Protein AF-A0A433PVN0-F1 (afdb_monomer)

Foldseek 3Di:
DDDPDPVVVVVVVVVLVPDPCVVLVDDLALVNVVVVLVVVCVVVVHQAAAEDEDEDDPVDDVPRSVVSVVVCCVVRNYPYYDYD

Sequence (84 aa):
MYPTDPGFKTLLRSQLEQDHGFANYQGLSRKHIFDSVDASLSHLGLDYIDLYQIHFNKEIPIEKTIEALHDLVKSGKVRYIGEL

Radius of gyration: 16.28 Å; Cα contacts (8 Å, |Δi|>4): 63; chains: 1; bounding box: 26×33×41 Å

Secondary structure (DSSP, 8-state):
-----HHHHHHHHHHHHHSTTSTTSS---HHHHHHHHHHHHHHHT-S-EEEEEE---TTS-HHHHHHHHHHHHHHTSEEEEEE-

Mean predicted aligned error: 12.16 Å

pLDDT: mean 75.95, std 20.75, range [37.66, 97.88]
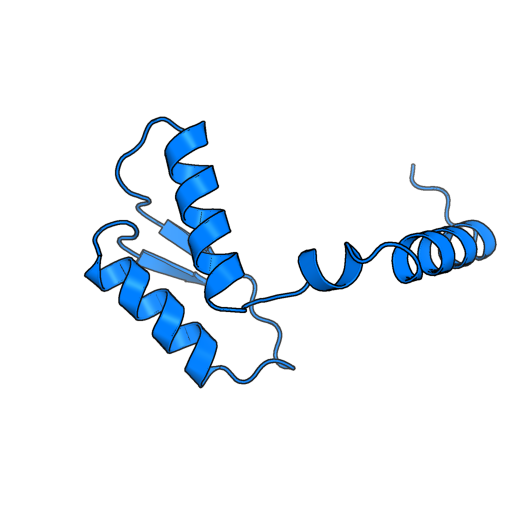
Solvent-accessible surface area (backbone atoms only — not comparable to full-atom values):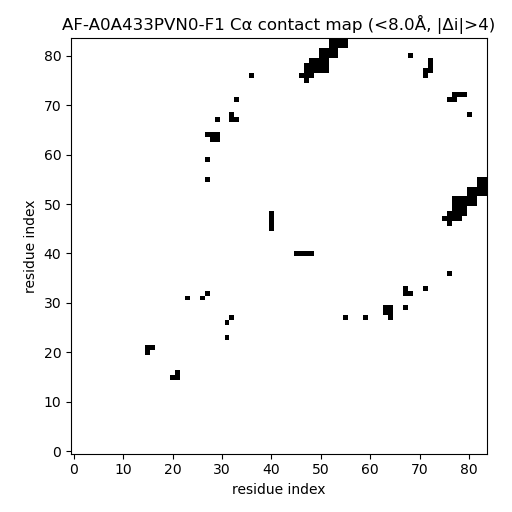 5134 Å² total; per-residue (Å²): 134,83,84,88,50,72,66,59,55,51,53,48,49,55,60,42,71,72,38,94,57,57,68,76,76,63,56,79,41,51,67,50,52,51,54,52,51,55,52,50,28,62,76,69,76,43,83,56,39,67,71,46,78,45,74,82,59,93,89,54,75,59,66,62,37,51,52,42,54,50,50,37,39,74,68,53,44,26,75,38,79,47,75,108

Structure (mmCIF, N/CA/C/O backbone):
data_AF-A0A433PVN0-F1
#
_entry.id   AF-A0A433PVN0-F1
#
loop_
_atom_site.group_PDB
_atom_site.id
_atom_site.type_symbol
_atom_site.label_atom_id
_atom_site.label_alt_id
_atom_site.label_comp_id
_atom_site.label_asym_id
_atom_site.label_entity_id
_atom_site.label_seq_id
_atom_site.pdbx_PDB_ins_code
_atom_site.Cartn_x
_atom_site.Cartn_y
_atom_site.Cartn_z
_atom_site.occupancy
_atom_site.B_iso_or_equiv
_atom_site.auth_seq_id
_atom_site.auth_comp_id
_atom_site.auth_asym_id
_atom_site.auth_atom_id
_atom_site.pdbx_PDB_model_num
ATOM 1 N N . MET A 1 1 ? -11.567 21.144 -24.042 1.00 38.47 1 MET A N 1
ATOM 2 C CA . MET A 1 1 ? -11.102 20.843 -25.412 1.00 38.47 1 MET A CA 1
ATOM 3 C C . MET A 1 1 ? -9.584 20.784 -25.357 1.00 38.47 1 MET A C 1
ATOM 5 O O . MET A 1 1 ? -8.984 21.809 -25.071 1.00 38.47 1 MET A O 1
ATOM 9 N N . TYR A 1 2 ? -8.970 19.603 -25.475 1.00 37.81 2 TYR A N 1
ATOM 10 C CA . TYR A 1 2 ? -7.505 19.502 -25.462 1.00 37.81 2 TYR A CA 1
ATOM 11 C C . TYR A 1 2 ? -6.954 19.940 -26.826 1.00 37.81 2 TYR A C 1
ATOM 13 O O . TYR A 1 2 ? -7.474 19.473 -27.841 1.00 37.81 2 TYR A O 1
ATOM 21 N N . PRO A 1 3 ? -5.943 20.822 -26.878 1.00 51.09 3 PRO A N 1
ATOM 22 C CA . PRO A 1 3 ? -5.352 21.242 -28.141 1.00 51.09 3 PRO A CA 1
ATOM 23 C C . PRO A 1 3 ? -4.609 20.062 -28.784 1.00 51.09 3 PRO A C 1
ATOM 25 O O . PRO A 1 3 ? -3.705 19.478 -28.191 1.00 51.09 3 PRO A O 1
ATOM 28 N N . THR A 1 4 ? -5.007 19.694 -30.002 1.00 58.72 4 THR A N 1
ATOM 29 C CA . THR A 1 4 ? -4.455 18.580 -30.794 1.00 58.72 4 THR A CA 1
ATOM 30 C C . THR A 1 4 ? -3.234 18.984 -31.630 1.00 58.72 4 THR A C 1
ATOM 32 O O . THR A 1 4 ? -3.011 18.427 -32.701 1.00 58.72 4 THR A O 1
ATOM 35 N N . ASP A 1 5 ? -2.446 19.959 -31.170 1.00 53.81 5 ASP A N 1
ATOM 36 C CA . ASP A 1 5 ? -1.259 20.432 -31.888 1.00 53.81 5 ASP A CA 1
ATOM 37 C C . ASP A 1 5 ? -0.081 19.432 -31.732 1.00 53.81 5 ASP A C 1
ATOM 39 O O . ASP A 1 5 ? 0.356 19.163 -30.603 1.00 53.81 5 ASP A O 1
ATOM 43 N N . PRO A 1 6 ? 0.461 18.871 -32.833 1.00 54.88 6 PRO A N 1
ATOM 44 C CA . PRO A 1 6 ? 1.620 17.971 -32.807 1.00 54.88 6 PRO A CA 1
ATOM 45 C C . PRO A 1 6 ? 2.890 18.590 -32.192 1.00 54.88 6 PRO A C 1
ATOM 47 O O . PRO A 1 6 ? 3.702 17.879 -31.591 1.00 54.88 6 PRO A O 1
ATOM 50 N N . GLY A 1 7 ? 3.063 19.910 -32.306 1.00 56.84 7 GLY A N 1
ATOM 51 C CA . GLY A 1 7 ? 4.193 20.651 -31.745 1.00 56.84 7 GLY A CA 1
ATOM 52 C C . GLY A 1 7 ? 4.114 20.776 -30.226 1.00 56.84 7 GLY A C 1
ATOM 53 O O . GLY A 1 7 ? 5.119 20.600 -29.537 1.00 56.84 7 GLY A O 1
ATOM 54 N N . PHE A 1 8 ? 2.905 20.955 -29.685 1.00 57.84 8 PHE A N 1
ATOM 55 C CA . PHE A 1 8 ? 2.673 20.962 -28.238 1.00 57.84 8 PHE A CA 1
ATOM 56 C C . PHE A 1 8 ? 2.991 19.598 -27.614 1.00 57.84 8 PHE A C 1
ATOM 58 O O . PHE A 1 8 ? 3.634 19.529 -26.569 1.00 57.84 8 PHE A O 1
ATOM 65 N N . LYS A 1 9 ? 2.630 18.498 -28.293 1.00 51.41 9 LYS A N 1
ATOM 66 C CA . LYS A 1 9 ? 2.991 17.135 -27.865 1.00 51.41 9 LYS A CA 1
ATOM 67 C C . LYS A 1 9 ? 4.503 16.912 -27.827 1.00 51.41 9 LYS A C 1
ATOM 69 O O . LYS A 1 9 ? 4.989 16.254 -26.912 1.00 51.41 9 LYS A O 1
ATOM 74 N N . THR A 1 10 ? 5.230 17.449 -28.803 1.00 55.78 10 THR A N 1
ATOM 75 C CA . THR A 1 10 ? 6.690 17.294 -28.904 1.00 55.78 10 THR A CA 1
ATOM 76 C C . THR A 1 10 ? 7.421 18.099 -27.829 1.00 55.78 10 THR A C 1
ATOM 78 O O . THR A 1 10 ? 8.311 17.562 -27.176 1.00 55.78 10 THR A O 1
ATOM 81 N N . LEU A 1 11 ? 6.997 19.343 -27.582 1.00 56.03 11 LEU A N 1
ATOM 82 C CA . LEU A 1 11 ? 7.569 20.197 -26.534 1.00 56.03 11 LEU A CA 1
ATOM 83 C C . LEU A 1 11 ? 7.256 19.687 -25.129 1.00 56.03 11 LEU A C 1
ATOM 85 O O . LEU A 1 11 ? 8.122 19.713 -24.258 1.00 56.03 11 LEU A O 1
ATOM 89 N N . LEU A 1 12 ? 6.042 19.167 -24.919 1.00 58.22 12 LEU A N 1
ATOM 90 C CA . LEU A 1 12 ? 5.702 18.485 -23.680 1.00 58.22 12 LEU A CA 1
ATOM 91 C C . LEU A 1 12 ? 6.633 17.277 -23.514 1.00 58.22 12 LEU A C 1
ATOM 93 O O . LEU A 1 12 ? 7.320 17.180 -22.512 1.00 58.22 12 LEU A O 1
ATOM 97 N N . ARG A 1 13 ? 6.783 16.422 -24.530 1.00 51.19 13 ARG A N 1
ATOM 98 C CA . ARG A 1 13 ? 7.655 15.241 -24.449 1.00 51.19 13 ARG A CA 1
ATOM 99 C C . ARG A 1 13 ? 9.115 15.574 -24.119 1.00 51.19 13 ARG A C 1
ATOM 101 O O . ARG A 1 13 ? 9.680 14.908 -23.265 1.00 51.19 13 ARG A O 1
ATOM 108 N N . SER A 1 14 ? 9.700 16.621 -24.703 1.00 53.00 14 SER A N 1
ATOM 109 C CA . SER A 1 14 ? 11.084 17.012 -24.393 1.00 53.00 14 SER A CA 1
ATOM 110 C C . SER A 1 14 ? 11.248 17.630 -23.001 1.00 53.00 14 SER A C 1
ATOM 112 O O . SER A 1 14 ? 12.269 17.412 -22.356 1.00 53.00 14 SER A O 1
ATOM 114 N N . GLN A 1 15 ? 10.254 18.392 -22.527 1.00 50.66 15 GLN A N 1
ATOM 115 C CA . GLN A 1 15 ? 10.272 18.978 -21.181 1.00 50.66 15 GLN A CA 1
ATOM 116 C C . GLN A 1 15 ? 10.103 17.899 -20.105 1.00 50.66 15 GLN A C 1
ATOM 118 O O . GLN A 1 15 ? 10.700 17.969 -19.037 1.00 50.66 15 GLN A O 1
ATOM 123 N N . LEU A 1 16 ? 9.306 16.885 -20.426 1.00 51.53 16 LEU A N 1
ATOM 124 C CA . LEU A 1 16 ? 9.046 15.722 -19.601 1.00 51.53 16 LEU A CA 1
ATOM 125 C C . LEU A 1 16 ? 10.248 14.752 -19.594 1.00 51.53 16 LEU A C 1
ATOM 127 O O . LEU A 1 16 ? 10.638 14.268 -18.542 1.00 51.53 16 LEU A O 1
ATOM 131 N N . GLU A 1 17 ? 10.928 14.531 -20.719 1.00 48.47 17 GLU A N 1
ATOM 132 C CA . GLU A 1 17 ? 12.127 13.672 -20.773 1.00 48.47 17 GLU A CA 1
ATOM 133 C C . GLU A 1 17 ? 13.352 14.250 -20.025 1.00 48.47 17 GLU A C 1
ATOM 135 O O . GLU A 1 17 ? 14.222 13.486 -19.611 1.00 48.47 17 GLU A O 1
ATOM 140 N N . GLN A 1 18 ? 13.420 15.573 -19.819 1.00 47.91 18 GLN A N 1
ATOM 141 C CA . GLN A 1 18 ? 14.491 16.254 -19.064 1.00 47.91 18 GLN A CA 1
ATOM 142 C C . GLN A 1 18 ? 14.241 16.295 -17.550 1.00 47.91 18 GLN A C 1
ATOM 144 O O . GLN A 1 18 ? 15.180 16.473 -16.774 1.00 47.91 18 GLN A O 1
ATOM 149 N N . ASP A 1 19 ? 12.995 16.107 -17.117 1.00 39.06 19 ASP A N 1
ATOM 150 C CA . ASP A 1 19 ? 12.674 15.935 -15.710 1.00 39.06 19 ASP A CA 1
ATOM 151 C C . ASP A 1 19 ? 12.879 14.458 -15.360 1.00 39.06 19 ASP A C 1
ATOM 153 O O . ASP A 1 19 ? 12.227 13.563 -15.908 1.00 39.06 19 ASP A O 1
ATOM 157 N N . HIS A 1 20 ? 13.712 14.167 -14.363 1.00 41.22 20 HIS A N 1
ATOM 158 C CA . HIS A 1 20 ? 13.810 12.839 -13.739 1.00 41.22 20 HIS A CA 1
ATOM 159 C C . HIS A 1 20 ? 12.497 12.410 -13.021 1.00 41.22 20 HIS A C 1
ATOM 161 O O . HIS A 1 20 ? 12.516 11.623 -12.077 1.00 41.22 20 HIS A O 1
ATOM 167 N N . GLY A 1 21 ? 11.344 12.933 -13.451 1.00 37.66 21 GLY A N 1
ATOM 168 C CA . GLY A 1 21 ? 9.985 12.616 -13.030 1.00 37.66 21 GLY A CA 1
ATOM 169 C C 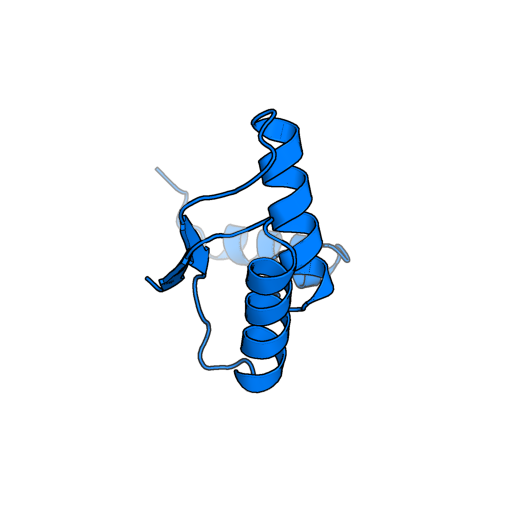. GLY A 1 21 ? 9.224 11.696 -13.992 1.00 37.66 21 GLY A C 1
ATOM 170 O O . GLY A 1 21 ? 8.167 11.196 -13.618 1.00 37.66 21 GLY A O 1
ATOM 171 N N . PHE A 1 22 ? 9.751 11.395 -15.188 1.00 37.84 22 PHE A N 1
ATOM 172 C CA . PHE A 1 22 ? 9.044 10.551 -16.170 1.00 37.84 22 PHE A CA 1
ATOM 173 C C . PHE A 1 22 ? 9.148 9.049 -15.926 1.00 37.84 22 PHE A C 1
ATOM 175 O O . PHE A 1 22 ? 8.245 8.300 -16.291 1.00 37.84 22 PHE A O 1
ATOM 182 N N . ALA A 1 23 ? 10.182 8.616 -15.207 1.00 39.22 23 ALA A N 1
ATOM 183 C CA . ALA A 1 23 ? 10.253 7.261 -14.667 1.00 39.22 23 ALA A CA 1
ATOM 184 C C . ALA A 1 23 ? 9.319 7.062 -13.453 1.00 39.22 23 ALA A C 1
ATOM 186 O O . ALA A 1 23 ? 8.974 5.932 -13.121 1.00 39.22 23 ALA A O 1
ATOM 187 N N . ASN A 1 24 ? 8.875 8.150 -12.807 1.00 45.88 24 ASN A N 1
ATOM 188 C CA . ASN A 1 24 ? 8.005 8.102 -11.625 1.00 45.88 24 ASN A CA 1
ATOM 189 C C . ASN A 1 24 ? 6.509 8.019 -11.969 1.00 45.88 24 ASN A C 1
ATOM 191 O O . ASN A 1 24 ? 5.701 7.857 -11.063 1.00 45.88 24 ASN A O 1
ATOM 195 N N . TYR A 1 25 ? 6.134 8.125 -13.248 1.00 39.94 25 TYR A N 1
ATOM 196 C CA . TYR A 1 25 ? 4.739 8.041 -13.711 1.00 39.94 25 TYR A CA 1
ATOM 197 C C . TYR A 1 25 ? 4.396 6.707 -14.397 1.00 39.94 25 TYR A C 1
ATOM 199 O O . TYR A 1 25 ? 3.257 6.482 -14.798 1.00 39.94 25 TYR A O 1
ATOM 207 N N . GLN A 1 26 ? 5.383 5.823 -14.551 1.00 53.03 26 GLN A N 1
ATOM 208 C CA . GLN A 1 26 ? 5.276 4.537 -15.238 1.00 53.03 26 GLN A CA 1
ATOM 209 C C . GLN A 1 26 ? 6.041 3.498 -14.417 1.00 53.03 26 GLN A C 1
ATOM 211 O O . GLN A 1 26 ? 7.215 3.238 -14.670 1.00 53.03 26 GLN A O 1
ATOM 216 N N . GLY A 1 27 ? 5.425 2.917 -13.389 1.00 60.72 27 GLY A N 1
ATOM 217 C CA . GLY A 1 27 ? 6.154 1.917 -12.622 1.00 60.72 27 GLY A CA 1
ATOM 218 C C . GLY A 1 27 ? 5.311 1.112 -11.663 1.00 60.72 27 GLY A C 1
ATOM 219 O O . GLY A 1 27 ? 5.176 1.482 -10.503 1.00 60.72 27 GLY A O 1
ATOM 220 N N . LEU A 1 28 ? 4.925 -0.092 -12.087 1.00 66.25 28 LEU A N 1
ATOM 221 C CA . LEU A 1 28 ? 4.553 -1.212 -11.208 1.00 66.25 28 LEU A CA 1
ATOM 222 C C . LEU A 1 28 ? 5.759 -1.735 -10.390 1.00 66.25 28 LEU A C 1
ATOM 224 O O . LEU A 1 28 ? 5.854 -2.922 -10.073 1.00 66.25 28 LEU A O 1
ATOM 228 N N . SER A 1 29 ? 6.721 -0.859 -10.080 1.00 80.81 29 SER A N 1
ATOM 229 C CA . SER A 1 29 ? 7.835 -1.177 -9.200 1.00 80.81 29 SER A CA 1
ATOM 230 C C . SER A 1 29 ? 7.316 -1.308 -7.774 1.00 80.81 29 SER A C 1
ATOM 232 O O . SER A 1 29 ? 6.428 -0.570 -7.346 1.00 80.81 29 SER A O 1
ATOM 234 N N . ARG A 1 30 ? 7.916 -2.219 -7.007 1.00 87.19 30 ARG A N 1
ATOM 235 C CA . ARG A 1 30 ? 7.530 -2.463 -5.616 1.00 87.19 30 ARG A CA 1
ATOM 236 C C . ARG A 1 30 ? 7.506 -1.186 -4.777 1.00 87.19 30 ARG A C 1
ATOM 238 O O . ARG A 1 30 ? 6.532 -0.943 -4.079 1.00 87.19 30 ARG A O 1
ATOM 245 N N . LYS A 1 31 ? 8.563 -0.368 -4.851 1.00 87.25 31 LYS A N 1
ATOM 246 C CA . LYS A 1 31 ? 8.645 0.881 -4.082 1.00 87.25 31 LYS A CA 1
ATOM 247 C C . LYS A 1 31 ? 7.461 1.795 -4.395 1.00 87.25 31 LYS A C 1
ATOM 249 O O . LYS A 1 31 ? 6.820 2.284 -3.478 1.00 87.25 31 LYS A O 1
ATOM 254 N N . HIS A 1 32 ? 7.156 1.973 -5.675 1.00 85.00 32 HIS A N 1
ATOM 255 C CA . HIS A 1 32 ? 6.090 2.871 -6.099 1.00 85.00 32 HIS A CA 1
ATOM 256 C C . HIS A 1 32 ? 4.703 2.373 -5.670 1.00 85.00 32 HIS A C 1
ATOM 258 O O . HIS A 1 32 ? 3.885 3.162 -5.209 1.00 85.00 32 HIS A O 1
ATOM 264 N N . ILE A 1 33 ? 4.468 1.059 -5.744 1.00 88.94 33 ILE A N 1
ATOM 265 C CA . ILE A 1 33 ? 3.240 0.425 -5.245 1.00 88.94 33 ILE A CA 1
ATOM 266 C C . ILE A 1 33 ? 3.060 0.695 -3.740 1.00 88.94 33 ILE A C 1
ATOM 268 O O . ILE A 1 33 ? 1.990 1.120 -3.313 1.00 88.94 33 ILE A O 1
ATOM 272 N N . PHE A 1 34 ? 4.111 0.504 -2.937 1.00 93.25 34 PHE A N 1
ATOM 273 C CA . PHE A 1 34 ? 4.053 0.744 -1.491 1.00 93.25 34 PHE A CA 1
ATOM 274 C C . PHE A 1 34 ? 3.867 2.227 -1.151 1.00 93.25 34 PHE A C 1
ATOM 276 O O . PHE A 1 34 ? 2.984 2.557 -0.363 1.00 93.25 34 PHE A O 1
ATOM 283 N N . ASP A 1 35 ? 4.638 3.116 -1.784 1.00 93.31 35 ASP A N 1
ATOM 284 C CA . ASP A 1 35 ? 4.519 4.565 -1.583 1.00 93.31 35 ASP A CA 1
ATOM 285 C C . ASP A 1 35 ? 3.103 5.060 -1.957 1.00 93.31 35 ASP A C 1
ATOM 287 O O . ASP A 1 35 ? 2.532 5.901 -1.265 1.00 93.31 35 ASP A O 1
ATOM 291 N N . SER A 1 36 ? 2.505 4.508 -3.022 1.00 92.69 36 SER A N 1
ATOM 292 C CA . SER A 1 36 ? 1.140 4.829 -3.464 1.00 92.69 36 SER A CA 1
ATOM 293 C C . SER A 1 36 ? 0.073 4.389 -2.455 1.00 92.69 36 SER A 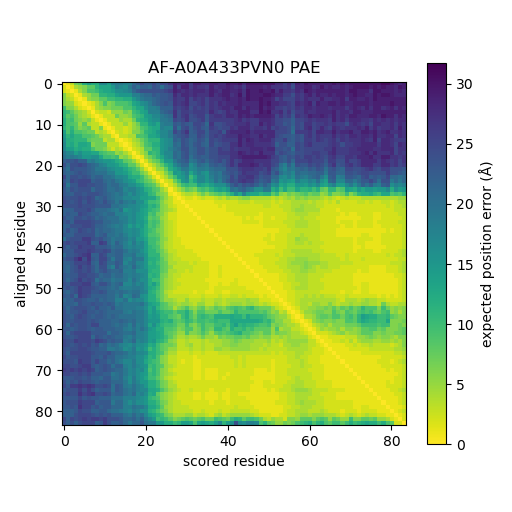C 1
ATOM 295 O O . SER A 1 36 ? -0.842 5.163 -2.155 1.00 92.69 36 SER A O 1
ATOM 297 N N . VAL A 1 37 ? 0.186 3.176 -1.905 1.00 95.38 37 VAL A N 1
ATOM 298 C CA . VAL A 1 37 ? -0.735 2.690 -0.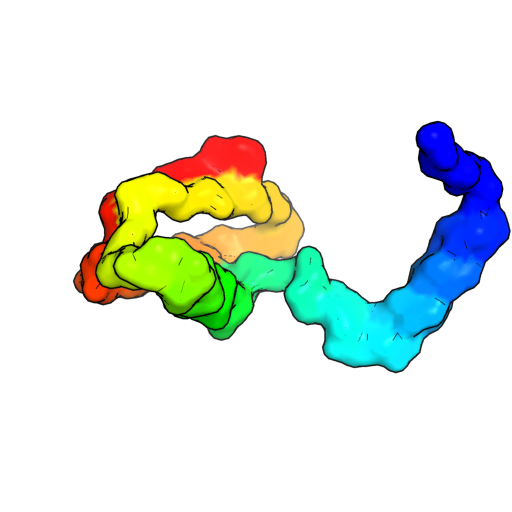864 1.00 95.38 37 VAL A CA 1
ATOM 299 C C . VAL A 1 37 ? -0.610 3.530 0.403 1.00 95.38 37 VAL A C 1
ATOM 301 O O . VAL A 1 37 ? -1.626 3.988 0.922 1.00 95.38 37 VAL A O 1
ATOM 304 N N . ASP A 1 38 ? 0.611 3.803 0.863 1.00 96.50 38 ASP A N 1
ATOM 305 C CA . ASP A 1 38 ? 0.842 4.577 2.088 1.00 96.50 38 ASP A CA 1
ATOM 306 C C . ASP A 1 38 ? 0.342 6.020 1.958 1.00 96.50 38 ASP A C 1
ATOM 308 O O . ASP A 1 38 ? -0.308 6.540 2.869 1.00 96.50 38 ASP A O 1
ATOM 312 N N . ALA A 1 39 ? 0.558 6.650 0.800 1.00 96.38 39 ALA A N 1
ATOM 313 C CA . ALA A 1 39 ? -0.014 7.958 0.504 1.00 96.38 39 ALA A CA 1
ATOM 314 C C . ALA A 1 39 ? -1.551 7.926 0.510 1.00 96.38 39 ALA A C 1
ATOM 316 O O . 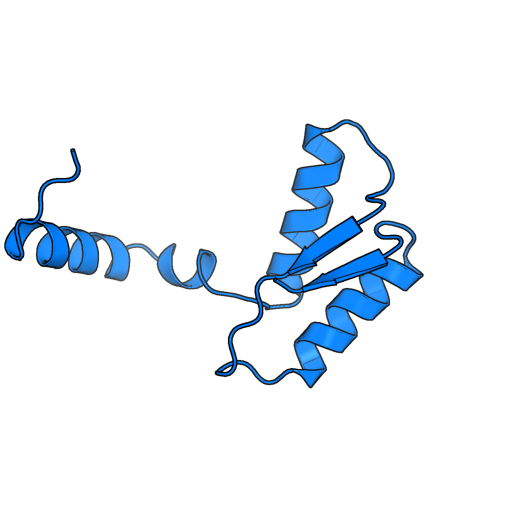ALA A 1 39 ? -2.183 8.823 1.066 1.00 96.38 39 ALA A O 1
ATOM 317 N N . SER A 1 40 ? -2.161 6.886 -0.066 1.00 95.88 40 SER A N 1
ATOM 318 C CA . SER A 1 40 ? -3.623 6.743 -0.116 1.00 95.88 40 SER A CA 1
ATOM 319 C C . SER A 1 40 ? -4.230 6.588 1.280 1.00 95.88 40 SER A C 1
ATOM 321 O O . SER A 1 40 ? -5.189 7.281 1.613 1.00 95.88 40 SER A O 1
ATOM 323 N N . LEU A 1 41 ? -3.641 5.727 2.113 1.00 97.62 41 LEU A N 1
ATOM 324 C CA . LEU A 1 41 ? -4.056 5.519 3.503 1.00 97.62 41 LEU A CA 1
ATOM 325 C C . LEU A 1 41 ? -3.935 6.808 4.324 1.00 97.62 41 LEU A C 1
ATOM 327 O O . LEU A 1 41 ? -4.880 7.194 5.010 1.00 97.62 41 LEU A O 1
ATOM 331 N N . SER A 1 42 ? -2.810 7.514 4.185 1.00 97.44 42 SER A N 1
ATOM 332 C CA . SER A 1 42 ? -2.561 8.793 4.858 1.00 97.44 42 SER A CA 1
ATOM 333 C C . SER A 1 42 ? -3.574 9.869 4.457 1.00 97.44 42 SER A C 1
ATOM 335 O O . SER A 1 42 ? -4.168 10.514 5.320 1.00 97.44 42 SER A O 1
ATOM 337 N N . HIS A 1 43 ? -3.838 10.034 3.156 1.00 97.25 43 HIS A N 1
ATOM 338 C CA . HIS A 1 43 ? -4.792 11.032 2.662 1.00 97.25 43 HIS A CA 1
ATOM 339 C C . HIS A 1 43 ? -6.232 10.763 3.103 1.00 97.25 43 HIS A C 1
ATOM 341 O O . HIS A 1 43 ? -6.996 11.707 3.298 1.00 97.25 43 HIS A O 1
ATOM 347 N N . LEU A 1 44 ? -6.608 9.492 3.239 1.00 96.50 44 LEU A N 1
ATOM 348 C CA . LEU A 1 44 ? -7.956 9.094 3.636 1.00 96.50 44 LEU A CA 1
ATOM 349 C C . LEU A 1 44 ? -8.113 8.936 5.155 1.00 96.50 44 LEU A C 1
ATOM 351 O O . LEU A 1 44 ? -9.241 8.821 5.628 1.00 96.50 44 LEU A O 1
ATOM 355 N N . GLY A 1 45 ? -7.015 8.937 5.916 1.00 97.75 45 GLY A N 1
ATOM 356 C CA . GLY A 1 45 ? -7.035 8.666 7.353 1.00 97.75 45 GLY A CA 1
ATOM 357 C C . GLY A 1 45 ? -7.523 7.252 7.674 1.00 97.75 45 GLY A C 1
ATOM 358 O O . GLY A 1 45 ? -8.289 7.069 8.618 1.00 97.75 45 GLY A O 1
ATOM 359 N N . LEU A 1 46 ? -7.132 6.271 6.856 1.00 97.81 46 LEU A N 1
ATOM 360 C CA . LEU A 1 46 ? -7.546 4.872 6.976 1.00 97.81 46 LEU A CA 1
ATOM 361 C C . LEU A 1 46 ? -6.353 3.968 7.284 1.00 97.81 46 LEU A C 1
ATOM 363 O O . LEU A 1 46 ? -5.226 4.255 6.889 1.00 97.81 46 LEU A O 1
ATOM 367 N N . ASP A 1 47 ? -6.630 2.828 7.917 1.00 97.50 47 ASP A N 1
ATOM 368 C CA . ASP A 1 47 ? -5.617 1.811 8.230 1.00 97.50 47 ASP A CA 1
ATOM 369 C C . ASP A 1 47 ? -5.470 0.749 7.126 1.00 97.50 47 ASP A C 1
ATOM 371 O O . ASP A 1 47 ? -4.452 0.059 7.052 1.00 97.50 47 ASP A O 1
ATOM 375 N N . TYR A 1 48 ? -6.487 0.593 6.269 1.00 97.88 48 TYR A N 1
ATOM 376 C CA . TYR A 1 48 ? -6.491 -0.378 5.174 1.00 97.88 48 TYR A CA 1
ATOM 377 C C . TYR A 1 48 ? -7.346 0.071 3.980 1.00 97.88 48 TYR A C 1
ATOM 379 O O . TYR A 1 48 ? -8.238 0.910 4.103 1.00 97.88 48 TYR A O 1
ATOM 387 N N . ILE A 1 49 ? -7.079 -0.542 2.825 1.00 97.75 49 ILE A N 1
ATOM 388 C CA . ILE A 1 49 ? -7.854 -0.428 1.587 1.00 97.75 49 ILE A CA 1
ATOM 389 C C . ILE A 1 49 ? -8.585 -1.755 1.345 1.00 97.75 49 ILE A C 1
ATOM 391 O O . ILE A 1 49 ? -7.954 -2.813 1.292 1.00 97.75 49 ILE A O 1
ATOM 395 N N . ASP A 1 50 ? -9.907 -1.727 1.165 1.00 97.88 50 ASP A N 1
ATOM 396 C CA . ASP A 1 50 ? -10.658 -2.939 0.813 1.00 97.88 50 ASP A CA 1
ATOM 397 C C . ASP A 1 50 ? -10.281 -3.451 -0.582 1.00 97.88 50 ASP A C 1
ATOM 399 O O . ASP A 1 50 ? -9.928 -4.617 -0.726 1.00 97.88 50 ASP A O 1
ATOM 403 N N 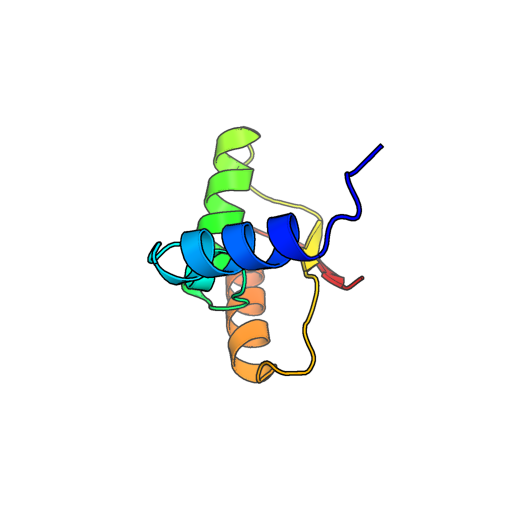. LEU A 1 51 ? -10.300 -2.583 -1.595 1.00 95.38 51 LEU A N 1
ATOM 404 C CA . LEU A 1 51 ? -9.965 -2.928 -2.977 1.00 95.38 51 LEU A CA 1
ATOM 405 C C . LEU A 1 51 ? -8.891 -1.986 -3.528 1.00 95.38 51 LEU A C 1
ATOM 407 O O . LEU A 1 51 ? -9.139 -0.792 -3.691 1.00 95.38 51 LEU A O 1
ATOM 411 N N . TYR A 1 52 ? -7.718 -2.531 -3.852 1.00 94.44 52 TYR A N 1
ATOM 412 C CA . TYR A 1 52 ? -6.659 -1.807 -4.555 1.00 94.44 52 TYR A CA 1
ATOM 413 C C . TYR A 1 52 ? -6.651 -2.195 -6.036 1.00 94.44 52 TYR A C 1
ATOM 415 O O . TYR A 1 52 ? -6.393 -3.348 -6.386 1.00 94.44 52 TYR A O 1
ATOM 423 N N . GLN A 1 53 ? -6.956 -1.221 -6.895 1.00 90.69 53 GLN A N 1
ATOM 424 C CA . GLN A 1 53 ? -7.004 -1.402 -8.344 1.00 90.69 53 GLN A CA 1
ATOM 425 C C . GLN A 1 53 ? -5.633 -1.136 -8.953 1.00 90.69 53 GLN A C 1
ATOM 427 O O . GLN A 1 53 ? -5.092 -0.036 -8.818 1.00 90.69 53 GLN A O 1
ATOM 432 N N . ILE A 1 54 ? -5.102 -2.125 -9.666 1.00 85.31 54 ILE A N 1
ATOM 433 C CA . ILE A 1 54 ? -3.907 -1.960 -10.487 1.00 85.31 54 ILE A CA 1
ATOM 434 C C . ILE A 1 54 ? -4.294 -1.881 -11.961 1.00 85.31 54 ILE A C 1
ATOM 436 O O . ILE A 1 54 ? -5.159 -2.615 -12.427 1.00 85.31 54 ILE A O 1
ATOM 440 N N . HIS A 1 55 ? -3.624 -1.006 -12.704 1.00 82.62 55 HIS A N 1
ATOM 441 C CA . HIS A 1 55 ? -3.677 -1.028 -14.160 1.00 82.62 55 HIS A CA 1
ATOM 442 C C . HIS A 1 55 ? -2.397 -1.693 -14.673 1.00 82.62 55 HIS A C 1
ATOM 444 O O . HIS A 1 55 ? -1.308 -1.115 -14.581 1.00 82.62 55 HIS A O 1
ATOM 450 N N . PHE A 1 56 ? -2.503 -2.944 -15.123 1.00 74.12 56 PHE A N 1
ATOM 451 C CA . PHE A 1 56 ? -1.343 -3.747 -15.500 1.00 74.12 56 PHE A CA 1
ATOM 452 C C . PHE A 1 56 ? -0.889 -3.446 -16.938 1.00 74.12 56 PHE A C 1
ATOM 454 O O . PHE A 1 56 ? -1.680 -3.501 -17.876 1.00 74.12 56 PHE A O 1
ATOM 461 N N . ASN A 1 57 ? 0.409 -3.182 -17.138 1.00 69.38 57 AS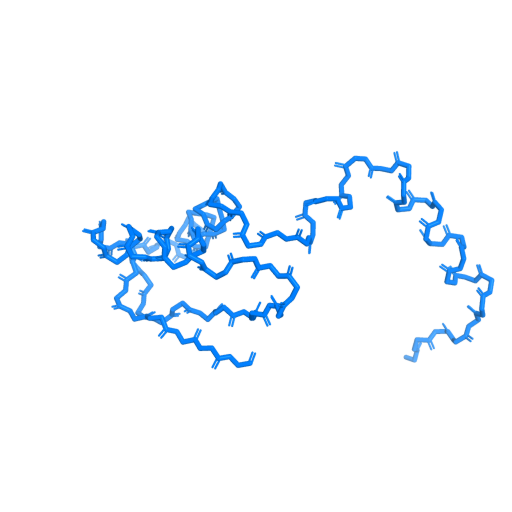N A N 1
ATOM 462 C CA . ASN A 1 57 ? 1.006 -3.097 -18.475 1.00 69.38 57 ASN A CA 1
ATOM 463 C C . ASN A 1 57 ? 1.722 -4.417 -18.808 1.00 69.38 57 ASN A C 1
ATOM 465 O O . ASN A 1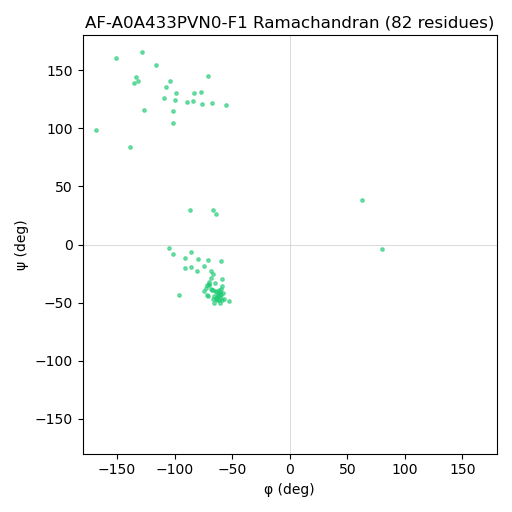 57 ? 2.627 -4.835 -18.087 1.00 69.38 57 ASN A O 1
ATOM 469 N N . LYS A 1 58 ? 1.354 -5.037 -19.938 1.00 67.81 58 LYS A N 1
ATOM 470 C CA . LYS A 1 58 ? 1.901 -6.313 -20.443 1.00 67.81 58 LYS A CA 1
ATOM 471 C C . LYS A 1 58 ? 3.408 -6.295 -20.719 1.00 67.81 58 LYS A C 1
ATOM 473 O O . LYS A 1 58 ? 3.998 -7.355 -20.896 1.00 67.81 58 LYS A O 1
ATOM 478 N N . GLU A 1 59 ? 4.023 -5.119 -20.774 1.00 67.44 59 GLU A N 1
ATOM 479 C CA . GLU A 1 59 ? 5.464 -4.955 -20.983 1.00 67.44 59 GLU A CA 1
ATOM 480 C C . GLU A 1 59 ? 6.297 -5.181 -19.705 1.00 67.44 59 GLU A C 1
ATOM 482 O O . GLU A 1 59 ? 7.517 -5.323 -19.788 1.00 67.44 59 GLU A O 1
ATOM 487 N N . ILE A 1 60 ? 5.666 -5.236 -18.522 1.00 67.19 60 ILE A N 1
ATOM 488 C CA . ILE A 1 60 ? 6.354 -5.412 -17.235 1.00 67.19 60 ILE A CA 1
ATOM 489 C C . ILE A 1 60 ? 6.284 -6.884 -16.787 1.00 67.19 60 ILE A C 1
ATOM 491 O O . ILE A 1 60 ? 5.191 -7.450 -16.749 1.00 67.19 60 ILE A O 1
ATOM 495 N N . PRO A 1 61 ? 7.414 -7.513 -16.391 1.00 68.62 61 PRO A N 1
ATOM 496 C CA . PRO A 1 61 ? 7.412 -8.854 -15.806 1.00 68.62 61 PRO A CA 1
ATOM 497 C C . PRO A 1 61 ? 6.499 -8.935 -14.579 1.00 68.62 61 PRO A C 1
ATOM 499 O O . PRO A 1 61 ? 6.696 -8.223 -13.589 1.00 68.62 61 PRO A O 1
ATOM 502 N N . ILE A 1 62 ? 5.496 -9.807 -14.653 1.00 73.31 62 ILE A N 1
ATOM 503 C CA . ILE A 1 62 ? 4.388 -9.871 -13.697 1.00 73.31 62 ILE A CA 1
ATOM 504 C C . ILE A 1 62 ? 4.829 -10.353 -12.310 1.00 73.31 62 ILE A C 1
ATOM 506 O O . ILE A 1 62 ? 4.255 -9.952 -11.300 1.00 73.31 62 ILE A O 1
ATOM 510 N N . GLU A 1 63 ? 5.876 -11.173 -12.235 1.00 77.44 63 GLU A N 1
ATOM 511 C CA . GLU A 1 63 ? 6.267 -11.898 -11.026 1.00 77.44 63 GLU A CA 1
ATOM 512 C C . GLU A 1 63 ? 6.642 -10.944 -9.887 1.00 77.44 63 GLU A C 1
ATOM 514 O O . GLU A 1 63 ? 6.187 -11.106 -8.754 1.00 77.44 63 GLU A O 1
ATOM 519 N N . LYS A 1 64 ? 7.418 -9.898 -10.196 1.00 73.19 64 LYS A N 1
ATOM 520 C CA . LYS A 1 64 ? 7.855 -8.903 -9.201 1.00 73.19 64 LYS A CA 1
ATOM 521 C C . LYS A 1 64 ? 6.707 -8.021 -8.719 1.00 73.19 64 LYS A C 1
ATOM 523 O O . LYS A 1 64 ? 6.692 -7.593 -7.565 1.00 73.19 64 LYS A O 1
ATOM 528 N N . THR A 1 65 ? 5.757 -7.732 -9.602 1.00 81.06 65 THR A N 1
ATOM 529 C CA . THR A 1 65 ? 4.567 -6.948 -9.270 1.00 81.06 65 THR A CA 1
ATOM 530 C C . THR A 1 65 ? 3.628 -7.759 -8.380 1.00 81.06 65 THR A C 1
ATOM 532 O O . THR A 1 65 ? 3.189 -7.252 -7.353 1.00 81.06 65 THR A O 1
ATOM 535 N N . ILE A 1 66 ? 3.393 -9.035 -8.697 1.00 85.25 66 ILE A N 1
ATOM 536 C CA . ILE A 1 66 ? 2.576 -9.940 -7.875 1.00 85.25 66 ILE A CA 1
ATOM 537 C C . ILE A 1 66 ? 3.174 -10.112 -6.475 1.00 85.25 66 ILE A C 1
ATOM 539 O O . ILE A 1 66 ? 2.432 -10.056 -5.498 1.00 85.25 66 ILE A O 1
ATOM 543 N N . GLU A 1 67 ? 4.495 -10.264 -6.348 1.00 89.38 67 GLU A N 1
ATOM 544 C CA . GLU A 1 67 ? 5.157 -10.356 -5.038 1.00 89.38 67 GLU A CA 1
ATOM 545 C C . GLU A 1 67 ? 4.914 -9.100 -4.183 1.00 89.38 67 GLU A C 1
ATOM 547 O O . GLU A 1 67 ? 4.578 -9.198 -3.003 1.00 89.38 67 GLU A O 1
ATOM 552 N N . ALA A 1 68 ? 5.017 -7.909 -4.781 1.00 90.31 68 ALA A N 1
ATOM 553 C CA . ALA A 1 68 ? 4.726 -6.656 -4.088 1.00 90.31 68 ALA A CA 1
ATOM 554 C C . ALA A 1 68 ? 3.266 -6.567 -3.618 1.00 90.31 68 ALA A C 1
ATOM 556 O O . ALA A 1 68 ? 3.007 -6.181 -2.478 1.00 90.31 68 ALA A O 1
ATOM 557 N N . LEU A 1 69 ? 2.320 -6.948 -4.478 1.00 92.19 69 LEU A N 1
ATOM 558 C CA . LEU A 1 69 ? 0.891 -6.930 -4.159 1.00 92.19 69 LEU A CA 1
ATOM 559 C C . LEU A 1 69 ? 0.541 -7.959 -3.079 1.00 92.19 69 LEU A C 1
ATOM 561 O O . LEU A 1 69 ? -0.234 -7.665 -2.171 1.00 92.19 69 LEU A O 1
ATOM 565 N N . HIS A 1 70 ? 1.160 -9.139 -3.126 1.00 94.31 70 HIS A N 1
ATOM 566 C CA . HIS A 1 70 ? 1.006 -10.172 -2.103 1.00 94.31 70 HIS A CA 1
ATOM 567 C C . HIS A 1 70 ? 1.472 -9.695 -0.728 1.00 94.31 70 HIS A C 1
ATOM 569 O O . HIS A 1 70 ? 0.810 -9.941 0.280 1.00 94.31 70 HIS A O 1
ATOM 575 N N . ASP A 1 71 ? 2.586 -8.970 -0.675 1.00 96.31 71 ASP A N 1
ATOM 576 C CA . ASP A 1 71 ? 3.103 -8.451 0.588 1.00 96.31 71 ASP A CA 1
ATOM 577 C C . ASP A 1 71 ? 2.230 -7.334 1.171 1.00 96.31 71 ASP A C 1
ATOM 579 O O . ASP A 1 71 ? 2.083 -7.251 2.392 1.00 96.31 71 ASP A O 1
ATOM 583 N N . LEU A 1 72 ? 1.579 -6.526 0.327 1.00 95.88 72 LEU A N 1
ATOM 584 C CA . LEU A 1 72 ? 0.562 -5.576 0.785 1.00 95.88 72 LEU A CA 1
ATOM 585 C C . LEU A 1 72 ? -0.628 -6.291 1.430 1.00 95.88 72 LEU A C 1
ATOM 587 O O . LEU A 1 72 ? -1.057 -5.888 2.514 1.00 95.88 72 LEU A O 1
ATOM 591 N N . VAL A 1 73 ? -1.102 -7.381 0.821 1.00 96.69 73 VAL A N 1
ATOM 592 C CA . VAL A 1 73 ? -2.183 -8.201 1.387 1.00 96.69 73 VAL A CA 1
ATOM 593 C C . VAL A 1 73 ? -1.765 -8.823 2.717 1.00 96.69 73 VAL A C 1
ATOM 595 O O . VAL A 1 73 ? -2.473 -8.697 3.714 1.00 96.69 73 VAL A O 1
ATOM 598 N N . LYS A 1 74 ? -0.572 -9.423 2.781 1.00 97.56 74 LYS A N 1
ATOM 599 C CA . LYS A 1 74 ? -0.026 -9.984 4.027 1.00 97.56 74 LYS A CA 1
ATOM 600 C C . LYS A 1 74 ? 0.126 -8.951 5.138 1.00 97.56 74 LYS A C 1
ATOM 602 O O . LYS A 1 74 ? -0.063 -9.288 6.302 1.00 97.56 74 LYS A O 1
ATOM 607 N N . SER A 1 75 ? 0.485 -7.716 4.793 1.00 96.94 75 SER A N 1
ATOM 608 C CA . SER A 1 75 ? 0.640 -6.634 5.769 1.00 96.94 75 SER A CA 1
ATOM 609 C C . SER A 1 75 ? -0.687 -6.134 6.349 1.00 96.94 75 SER A C 1
ATOM 611 O O . SER A 1 75 ? -0.674 -5.401 7.332 1.00 96.94 75 SER A O 1
ATOM 613 N N . GLY A 1 76 ? -1.825 -6.496 5.746 1.00 97.19 76 GLY A N 1
ATOM 614 C CA . GLY A 1 76 ? -3.151 -6.017 6.140 1.00 97.19 76 GLY A CA 1
ATOM 615 C C . GLY A 1 76 ? -3.507 -4.625 5.611 1.00 97.19 76 GLY A C 1
ATOM 616 O O . GLY A 1 76 ? -4.647 -4.198 5.779 1.00 97.19 76 GLY A O 1
ATOM 617 N N . LYS A 1 77 ? -2.580 -3.938 4.925 1.00 97.56 77 LYS A N 1
ATOM 618 C CA . LYS A 1 77 ? -2.825 -2.626 4.300 1.00 97.56 77 LYS A CA 1
ATOM 619 C C . LYS A 1 77 ? -3.828 -2.693 3.147 1.00 97.56 77 LYS A C 1
ATOM 621 O O . LYS A 1 77 ? -4.477 -1.697 2.843 1.00 97.56 77 LYS A O 1
ATOM 626 N N . VAL A 1 78 ? -3.957 -3.852 2.500 1.00 97.88 78 VAL A N 1
ATOM 627 C CA . VAL A 1 78 ? -4.897 -4.096 1.398 1.00 97.88 78 VAL A CA 1
ATOM 628 C C . VAL A 1 78 ? -5.598 -5.436 1.611 1.00 97.88 78 VAL A C 1
ATOM 630 O O . VAL A 1 78 ? -4.948 -6.400 2.002 1.00 97.88 78 VAL A O 1
ATOM 633 N N . ARG A 1 79 ? -6.906 -5.531 1.351 1.00 96.50 79 ARG A N 1
ATOM 634 C CA . ARG A 1 79 ? -7.654 -6.799 1.482 1.00 96.50 79 ARG A CA 1
ATOM 635 C C . ARG A 1 79 ? -7.798 -7.548 0.165 1.00 96.50 79 ARG A C 1
ATOM 637 O O . ARG A 1 79 ? -7.596 -8.759 0.130 1.00 96.50 79 ARG A O 1
ATOM 644 N N . TYR A 1 80 ? -8.117 -6.828 -0.905 1.00 96.31 80 TYR A N 1
ATOM 645 C CA . TYR A 1 80 ? -8.344 -7.391 -2.230 1.00 96.31 80 TYR A CA 1
ATOM 646 C C . TYR A 1 80 ? -7.609 -6.585 -3.300 1.00 96.31 80 TYR A C 1
ATOM 648 O O . TYR A 1 80 ? -7.515 -5.359 -3.228 1.00 96.31 80 TYR A O 1
ATOM 656 N N . ILE A 1 81 ? -7.104 -7.294 -4.306 1.00 93.69 81 ILE A N 1
ATOM 657 C CA . ILE A 1 81 ? -6.490 -6.716 -5.502 1.00 93.69 81 ILE A CA 1
ATOM 658 C C . ILE A 1 81 ? -7.455 -6.918 -6.664 1.00 93.69 81 ILE A C 1
ATOM 660 O O . ILE A 1 81 ? -7.987 -8.018 -6.828 1.00 93.69 81 ILE A O 1
ATOM 664 N N . GLY A 1 82 ? -7.656 -5.883 -7.474 1.00 88.94 82 GLY A N 1
ATOM 665 C CA . GLY A 1 82 ? -8.357 -6.003 -8.748 1.00 88.94 82 GLY A CA 1
ATOM 666 C C . GLY A 1 82 ? -7.558 -5.399 -9.899 1.00 88.94 82 GLY A C 1
ATOM 667 O O . GLY A 1 82 ? -6.570 -4.690 -9.695 1.00 88.94 82 GLY A O 1
ATOM 668 N N . GLU A 1 83 ? -7.976 -5.732 -11.116 1.00 82.56 83 GLU A N 1
ATOM 669 C CA . GLU A 1 83 ? -7.359 -5.299 -12.369 1.00 82.56 83 GLU A CA 1
ATOM 670 C C . GLU A 1 83 ? -8.454 -4.789 -13.313 1.00 82.56 83 GLU A C 1
ATOM 672 O O . GLU A 1 83 ? -9.572 -5.318 -13.306 1.00 82.56 83 GLU A O 1
ATOM 677 N N . LEU A 1 84 ? -8.156 -3.708 -14.040 1.00 63.72 84 LEU A N 1
ATOM 678 C CA . LEU A 1 84 ? -9.024 -3.109 -15.057 1.00 63.72 84 LEU A CA 1
ATOM 679 C C . LEU A 1 84 ? -8.203 -2.621 -16.258 1.00 63.72 84 LEU A C 1
ATOM 681 O O . LEU A 1 84 ? -7.116 -2.024 -16.038 1.00 63.72 84 LEU A O 1
#

Nearest PDB structures (foldseek):
  4xap-assembly1_A  TM=8.897E-01  e=6.422E-04  Sinorhizobium meliloti 1021
  4wgh-assembly1_A  TM=8.838E-01  e=1.264E-03  Klebsiella pneumoniae
  6cia-assembly1_A  TM=8.842E-01  e=3.996E-03  Klebsiella pneumoniae
  1vbj-assembly2_B  TM=8.435E-01  e=5.606E-03  Trypanosoma brucei
  4fzi-assembly1_A  TM=8.403E-01  e=6.869E-03  Trypanosoma cruzi strain CL Brener